Protein AF-A0A493U1H8-F1 (afdb_monomer)

Foldseek 3Di:
DVLVVLLVVLLQVVQVVCVQLHDDPLLSLVLSLLCVPVVDSVSSSVVSVVLCVLLSQCSHPPRVSVQVLLVVLLVVLCVVPVPLCVLCVVQVCSSVVLCSSCSNNVCCPVDDNVVSSVSCVPQSPDPPRPDCVSSVVVSVVCVVCSVVCVVVSDHNVVVSVVSD

Mean predicted aligned error: 3.74 Å

Nearest PDB structures (foldseek):
  5tuc-assembly2_B  TM=9.588E-01  e=2.862E-08  Sus scrofa
  5tub-assembly2_B  TM=9.595E-01  e=3.799E-08  Squalomorphii
  5tuc-assembly1_A  TM=9.609E-01  e=5.042E-08  Sus scrofa
  2qfz-assembly2_B  TM=8.890E-01  e=4.295E-05  Homo sapiens
  4hl4-assembly1_A  TM=8.732E-01  e=4.376E-03  Homo sapiens

InterPro domains:
  IPR000195 Rab-GAP-TBC domain [PF00566] (5-149)
  IPR000195 Rab-GAP-TBC domain [PS50086] (1-127)
  IPR000195 Rab-GAP-TBC domain [SM00164] (1-153)
  IPR035969 Rab-GAP-TBC domain superfamily [SSF47923] (2-85)
  IPR035969 Rab-GAP-TBC domain superfamily [SSF47923] (63-163)

Solvent-accessible surface area (backbone atoms only — not comparable to full-atom values): 9374 Å² total; per-residue (Å²): 109,73,71,59,52,52,53,51,50,45,49,50,51,47,19,70,76,36,70,92,67,41,74,51,95,64,51,64,72,64,43,49,60,39,46,74,72,60,78,35,72,69,60,25,41,54,51,44,58,57,49,40,73,72,51,41,52,52,68,37,88,87,37,59,44,43,53,51,51,43,56,50,42,44,50,48,43,46,70,77,36,53,66,61,37,49,57,28,47,80,38,70,44,54,75,46,68,75,49,48,64,40,70,73,51,64,38,48,86,79,40,59,72,71,59,19,50,55,52,39,52,59,50,71,69,35,81,68,88,79,39,67,61,61,51,51,52,54,47,50,58,50,62,71,45,41,64,63,51,62,72,68,64,59,52,44,65,54,57,39,57,74,77,107

Secondary structure (DSSP, 8-state):
-HHHHHHHHHHHHHHHH-TTT---TTHHHHHHHHHHHH--HHHHHHHHHHHHHHHHHHHSTT-HHHHHHHHHHHHHHHHH-HHHHHHHHHTTGGG-GGGHHHHHTTTTTTS-HHHHHHHHHHHHT-SSTT-HHHHHHHHHHHHHHHHHHHHH---HHHHHHHT-

Structure (mmCIF, N/CA/C/O backbone):
data_AF-A0A493U1H8-F1
#
_entry.id   AF-A0A493U1H8-F1
#
loop_
_atom_site.group_PDB
_atom_site.id
_atom_site.type_symbol
_atom_site.label_atom_id
_atom_site.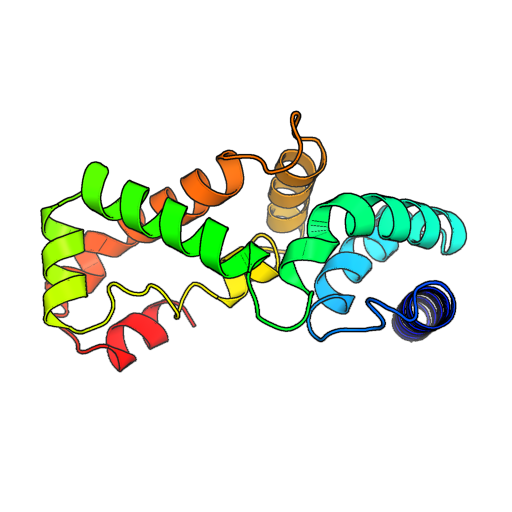label_alt_id
_atom_site.label_comp_id
_atom_site.label_asym_id
_atom_site.label_entity_id
_atom_site.label_seq_id
_atom_site.pdbx_PDB_ins_code
_atom_site.Cartn_x
_atom_site.Cartn_y
_atom_site.Cartn_z
_atom_site.occupancy
_atom_site.B_iso_or_equiv
_atom_site.auth_seq_id
_atom_site.auth_comp_id
_atom_site.auth_asym_id
_atom_site.auth_atom_id
_atom_site.pdbx_PDB_model_num
ATOM 1 N N . HIS A 1 1 ? 10.508 14.040 -21.456 1.00 59.59 1 HIS A N 1
ATOM 2 C CA . HIS A 1 1 ? 11.360 13.769 -20.278 1.00 59.59 1 HIS A CA 1
ATOM 3 C C . HIS A 1 1 ? 11.872 12.334 -20.354 1.00 59.59 1 HIS A C 1
ATOM 5 O O . HIS A 1 1 ? 11.032 11.445 -20.452 1.00 59.59 1 HIS A O 1
ATOM 11 N N . PRO A 1 2 ? 13.195 12.095 -20.326 1.00 74.25 2 PRO A N 1
ATOM 12 C CA . PRO A 1 2 ? 13.790 10.761 -20.494 1.00 74.25 2 PRO A CA 1
ATOM 13 C C . PRO A 1 2 ? 13.276 9.735 -19.469 1.00 74.25 2 PRO A C 1
ATOM 15 O O . PRO A 1 2 ? 12.905 8.630 -19.848 1.00 74.25 2 PRO A O 1
ATOM 18 N N . HIS A 1 3 ? 13.101 10.133 -18.205 1.00 81.69 3 HIS A N 1
ATOM 19 C CA . HIS A 1 3 ? 12.556 9.251 -17.163 1.00 81.69 3 HIS A CA 1
ATOM 20 C C . HIS A 1 3 ? 11.114 8.782 -17.427 1.00 81.69 3 HIS A C 1
ATOM 22 O O . HIS A 1 3 ? 10.751 7.666 -17.065 1.00 81.69 3 HIS A O 1
ATOM 28 N N . LEU A 1 4 ? 10.286 9.606 -18.080 1.00 88.06 4 LEU A N 1
ATOM 29 C CA . LEU A 1 4 ? 8.913 9.221 -18.423 1.00 88.06 4 LEU A CA 1
ATOM 30 C C . LEU A 1 4 ? 8.893 8.183 -19.554 1.00 88.06 4 LEU A C 1
ATOM 32 O O . LEU A 1 4 ? 8.090 7.255 -19.515 1.00 88.06 4 LEU A O 1
ATOM 36 N N . ALA A 1 5 ? 9.800 8.322 -20.526 1.00 92.19 5 ALA A N 1
ATOM 37 C CA . ALA A 1 5 ? 9.957 7.354 -21.606 1.00 92.19 5 ALA A CA 1
ATOM 38 C C . ALA A 1 5 ? 10.448 5.999 -21.073 1.00 92.19 5 ALA A C 1
ATOM 40 O O . ALA A 1 5 ? 9.862 4.976 -21.415 1.00 92.19 5 ALA A O 1
ATOM 41 N N . ALA A 1 6 ? 11.436 6.001 -20.169 1.00 92.88 6 ALA A N 1
ATOM 42 C CA . ALA A 1 6 ? 11.934 4.786 -19.519 1.00 92.88 6 ALA A CA 1
ATOM 43 C C . ALA A 1 6 ? 10.840 4.079 -18.697 1.00 92.88 6 ALA A C 1
ATOM 45 O O . ALA A 1 6 ? 10.649 2.869 -18.805 1.00 92.88 6 ALA A O 1
ATOM 46 N N . LEU A 1 7 ? 10.047 4.834 -17.925 1.00 95.12 7 LEU A N 1
ATOM 47 C CA . LEU A 1 7 ? 8.921 4.272 -17.172 1.00 95.12 7 LEU A CA 1
ATOM 48 C C . LEU A 1 7 ? 7.876 3.634 -18.097 1.00 95.12 7 LEU A C 1
ATOM 50 O O . LEU A 1 7 ? 7.392 2.534 -17.822 1.00 95.12 7 LEU A O 1
ATOM 54 N N . GLN A 1 8 ? 7.537 4.304 -19.199 1.00 95.56 8 GLN A N 1
ATOM 55 C CA . GLN A 1 8 ? 6.601 3.776 -20.186 1.00 95.56 8 GLN A CA 1
ATOM 56 C C . GLN A 1 8 ? 7.144 2.509 -20.862 1.00 95.56 8 GLN A C 1
ATOM 58 O O . GLN A 1 8 ? 6.399 1.537 -21.001 1.00 95.56 8 GLN A O 1
ATOM 63 N N . ALA A 1 9 ? 8.419 2.494 -21.254 1.00 95.94 9 ALA A N 1
ATOM 64 C CA . ALA A 1 9 ? 9.068 1.342 -21.875 1.00 95.94 9 ALA A CA 1
ATOM 65 C C . ALA A 1 9 ? 9.096 0.130 -20.931 1.00 95.94 9 ALA A C 1
ATOM 67 O O . ALA A 1 9 ? 8.646 -0.957 -21.311 1.00 95.94 9 ALA A O 1
ATOM 68 N N . LEU A 1 10 ? 9.497 0.331 -19.672 1.00 97.00 10 LEU A N 1
ATOM 69 C CA . LEU A 1 10 ? 9.516 -0.701 -18.632 1.00 97.00 10 LEU A CA 1
ATOM 70 C C . LEU A 1 10 ? 8.130 -1.326 -18.427 1.00 97.00 10 LEU A C 1
ATOM 72 O O . LEU A 1 10 ? 7.983 -2.551 -18.476 1.00 97.00 10 LEU A O 1
ATOM 76 N N . LEU A 1 11 ? 7.097 -0.501 -18.224 1.00 97.62 11 LEU A N 1
ATOM 77 C CA . LEU A 1 11 ? 5.732 -0.980 -17.975 1.00 97.62 11 LEU A CA 1
ATOM 78 C C . LEU A 1 11 ? 5.129 -1.674 -19.202 1.00 97.62 11 LEU A C 1
ATOM 80 O O . LEU A 1 11 ? 4.448 -2.690 -19.056 1.00 97.62 11 LEU A O 1
ATOM 84 N N . THR A 1 12 ? 5.406 -1.163 -20.405 1.00 97.38 12 THR A N 1
ATOM 85 C CA . THR A 1 12 ? 4.954 -1.773 -21.666 1.00 97.38 12 THR A CA 1
ATOM 86 C C . THR A 1 12 ? 5.592 -3.147 -21.852 1.00 97.38 12 THR A C 1
ATOM 88 O O . THR A 1 12 ? 4.893 -4.131 -22.098 1.00 97.38 12 THR A O 1
ATOM 91 N N . THR A 1 13 ? 6.907 -3.241 -21.651 1.00 97.50 13 THR A N 1
ATOM 92 C CA . THR A 1 13 ? 7.661 -4.497 -21.749 1.00 97.50 13 THR A CA 1
ATOM 93 C C . THR A 1 13 ? 7.158 -5.516 -20.729 1.00 97.50 13 THR A C 1
ATOM 95 O O . THR A 1 13 ? 6.938 -6.681 -21.064 1.00 97.50 13 THR A O 1
ATOM 98 N N . PHE A 1 14 ? 6.888 -5.078 -19.495 1.00 97.88 14 PHE A N 1
ATOM 99 C CA . PHE A 1 14 ? 6.317 -5.945 -18.468 1.00 97.88 14 PHE A CA 1
ATOM 100 C C . PHE A 1 14 ? 4.940 -6.482 -18.868 1.00 97.88 14 PHE A C 1
ATOM 102 O O . PHE A 1 14 ? 4.705 -7.687 -18.748 1.00 97.88 14 PHE A O 1
ATOM 109 N N . ALA A 1 15 ? 4.047 -5.613 -19.350 1.00 97.31 15 ALA A N 1
ATOM 110 C CA . ALA A 1 15 ? 2.690 -5.988 -19.733 1.00 97.31 15 ALA A CA 1
ATOM 111 C C . ALA A 1 15 ? 2.676 -7.007 -20.883 1.0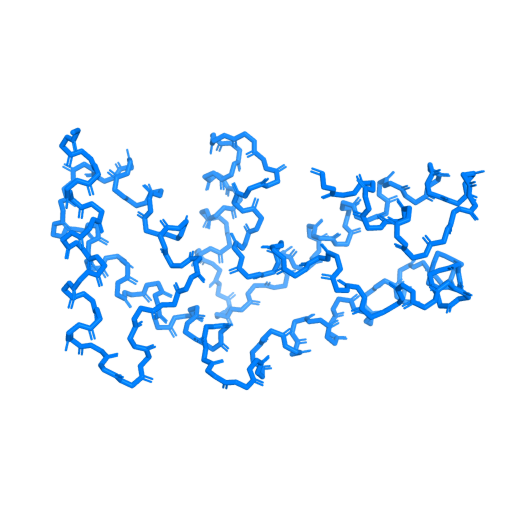0 97.31 15 ALA A C 1
ATOM 113 O O . ALA A 1 15 ? 1.938 -7.992 -20.810 1.00 97.31 15 ALA A O 1
ATOM 114 N N . LEU A 1 16 ? 3.534 -6.817 -21.893 1.00 97.19 16 LEU A N 1
ATOM 115 C CA . LEU A 1 16 ? 3.697 -7.753 -23.009 1.00 97.19 16 LEU A CA 1
ATOM 116 C C . LEU A 1 16 ? 4.279 -9.101 -22.553 1.00 97.19 16 LEU A C 1
ATOM 118 O O . LEU A 1 16 ? 3.817 -10.150 -22.996 1.00 97.19 16 LEU A O 1
ATOM 122 N N . GLY A 1 17 ? 5.254 -9.086 -21.637 1.00 96.44 17 GLY A N 1
ATOM 123 C CA . GLY A 1 17 ? 5.872 -10.301 -21.093 1.00 96.44 17 GLY A CA 1
ATOM 124 C C . GLY A 1 17 ? 4.999 -11.075 -20.095 1.00 96.44 17 GLY A C 1
ATOM 125 O O . GLY A 1 17 ? 5.202 -12.272 -19.899 1.00 96.44 17 GLY A O 1
ATOM 126 N N . HIS A 1 18 ? 4.012 -10.426 -19.466 1.00 95.75 18 HIS A N 1
ATOM 127 C CA . HIS A 1 18 ? 3.178 -11.011 -18.408 1.00 95.75 18 HIS A CA 1
ATOM 128 C C . HIS A 1 18 ? 1.671 -10.821 -18.669 1.00 95.75 18 HIS A C 1
ATOM 130 O O . HIS A 1 18 ? 0.968 -10.279 -17.810 1.00 95.75 18 HIS A O 1
ATOM 136 N N . PRO A 1 19 ? 1.111 -11.329 -19.783 1.00 93.31 19 PRO A N 1
ATOM 137 C CA . PRO A 1 19 ? -0.243 -10.987 -20.243 1.00 93.31 19 PRO A CA 1
ATOM 138 C C . PRO A 1 19 ? -1.366 -11.356 -19.260 1.00 93.31 19 PRO A C 1
ATOM 140 O O . PRO A 1 19 ? -2.430 -10.747 -19.276 1.00 93.31 19 PRO A O 1
ATOM 143 N N . ARG A 1 20 ? -1.146 -12.334 -18.368 1.00 91.69 20 ARG A N 1
ATOM 144 C CA . ARG A 1 20 ? -2.133 -12.723 -17.341 1.00 91.69 20 ARG A CA 1
ATOM 145 C C . ARG A 1 20 ? -2.329 -11.670 -16.252 1.00 91.69 20 ARG A C 1
ATOM 147 O O . ARG A 1 20 ? -3.396 -11.629 -15.648 1.00 91.69 20 ARG A O 1
ATOM 154 N N . LEU A 1 21 ? -1.286 -10.903 -15.940 1.00 93.06 21 LEU A N 1
ATOM 155 C CA . LEU A 1 21 ? -1.371 -9.794 -14.992 1.00 93.06 21 LEU A CA 1
ATOM 156 C C . LEU A 1 21 ? -1.519 -8.465 -15.736 1.00 93.06 21 LEU A C 1
ATOM 158 O O . LEU A 1 21 ? -2.332 -7.642 -15.331 1.00 93.06 21 LEU A O 1
ATOM 162 N N . SER A 1 22 ? -0.780 -8.308 -16.839 1.00 94.94 22 SER A N 1
ATOM 163 C CA . SER A 1 22 ? -0.693 -7.092 -17.644 1.00 94.94 22 SER A CA 1
ATOM 164 C C . SER A 1 22 ? -0.306 -5.866 -16.802 1.00 94.94 22 SER A C 1
ATOM 166 O O . SER A 1 22 ? 0.191 -5.992 -15.679 1.00 94.94 22 SER A O 1
ATOM 168 N N . TYR A 1 23 ? -0.497 -4.672 -17.357 1.00 95.31 23 TYR A N 1
ATOM 169 C CA . TYR A 1 23 ? -0.431 -3.424 -16.611 1.00 95.31 23 TYR A CA 1
ATOM 170 C C . TYR A 1 23 ? -1.713 -3.213 -15.800 1.00 95.31 23 TYR A C 1
ATOM 172 O O . TYR A 1 23 ? -2.824 -3.411 -16.291 1.00 95.31 23 TYR A O 1
ATOM 180 N N . CYS A 1 24 ? -1.559 -2.754 -14.560 1.00 94.06 24 CYS A N 1
ATOM 181 C CA . CYS A 1 24 ? -2.650 -2.257 -13.730 1.00 94.06 24 CYS A CA 1
ATOM 182 C C . CYS A 1 24 ? -2.278 -0.889 -13.157 1.00 94.06 24 CYS A C 1
ATOM 184 O O . CYS A 1 24 ? -1.112 -0.628 -12.845 1.00 94.06 24 CYS A O 1
ATOM 186 N N . GLN A 1 25 ? -3.281 -0.031 -12.963 1.00 92.00 25 GLN A N 1
ATOM 187 C CA . GLN A 1 25 ? -3.078 1.266 -12.325 1.00 92.00 25 GLN A CA 1
ATOM 188 C C . GLN A 1 25 ? -2.413 1.092 -10.947 1.00 92.00 25 GLN A C 1
ATOM 190 O O . GLN A 1 25 ? -2.793 0.225 -10.160 1.00 92.00 25 GLN A O 1
ATOM 195 N N . GLY A 1 26 ? -1.392 1.909 -10.681 1.00 94.12 26 GLY A N 1
ATOM 196 C CA . GLY A 1 26 ? -0.551 1.827 -9.484 1.00 94.12 26 GLY A CA 1
ATOM 197 C C . GLY A 1 26 ? 0.773 1.086 -9.692 1.00 94.12 26 GLY A C 1
ATOM 198 O O . GLY A 1 26 ? 1.712 1.309 -8.935 1.00 94.12 26 GLY A O 1
ATOM 199 N N . MET A 1 27 ? 0.922 0.277 -10.750 1.00 96.38 27 MET A N 1
ATOM 200 C CA . MET A 1 27 ? 2.218 -0.349 -11.065 1.00 96.38 27 MET A CA 1
ATOM 201 C C . MET A 1 27 ? 3.303 0.676 -11.418 1.00 96.38 27 MET A C 1
ATOM 203 O O . MET A 1 27 ? 4.476 0.456 -11.134 1.00 96.38 27 MET A O 1
ATOM 207 N N . SER A 1 28 ? 2.918 1.820 -11.987 1.00 96.38 28 SER A N 1
ATOM 208 C CA . SER A 1 28 ? 3.829 2.940 -12.240 1.00 96.38 28 SER A CA 1
ATOM 209 C C . SER A 1 28 ? 4.433 3.506 -10.955 1.00 96.38 28 SER A C 1
ATOM 211 O O . SER A 1 28 ? 5.618 3.817 -10.934 1.00 96.38 28 SER A O 1
ATOM 213 N N . ASP A 1 29 ? 3.652 3.588 -9.874 1.00 95.56 29 ASP A N 1
ATOM 214 C CA . ASP A 1 29 ? 4.129 4.049 -8.564 1.00 95.56 29 ASP A CA 1
ATOM 215 C C . ASP A 1 29 ? 5.099 3.052 -7.913 1.00 95.56 29 ASP A C 1
ATOM 217 O O . ASP A 1 29 ? 5.944 3.451 -7.116 1.00 95.56 29 ASP A O 1
ATOM 221 N N . VAL A 1 30 ? 5.002 1.768 -8.273 1.00 95.50 30 VAL A N 1
ATOM 222 C CA . VAL A 1 30 ? 5.941 0.719 -7.848 1.00 95.50 30 VAL A CA 1
ATOM 223 C C . VAL A 1 30 ? 7.231 0.757 -8.677 1.00 95.50 30 VAL A C 1
ATOM 225 O O . VAL A 1 30 ? 8.313 0.558 -8.133 1.00 95.50 30 VAL A O 1
ATOM 228 N N . ALA A 1 31 ? 7.136 1.022 -9.984 1.00 96.12 31 ALA A N 1
ATOM 229 C CA . ALA A 1 31 ? 8.287 1.050 -10.888 1.00 96.12 31 ALA A CA 1
ATOM 230 C C . ALA A 1 31 ? 9.126 2.334 -10.771 1.00 96.12 31 ALA A C 1
ATOM 232 O O . ALA A 1 31 ? 10.350 2.277 -10.874 1.00 96.12 31 ALA A O 1
ATOM 233 N N . ALA A 1 32 ? 8.494 3.489 -10.538 1.00 94.81 32 ALA A N 1
ATOM 234 C CA . ALA A 1 32 ? 9.184 4.779 -10.507 1.00 94.81 32 ALA A CA 1
ATOM 235 C C . ALA A 1 32 ? 10.340 4.857 -9.481 1.00 94.81 32 ALA A C 1
ATOM 237 O O . ALA A 1 32 ? 11.407 5.338 -9.859 1.00 94.81 32 ALA A O 1
ATOM 238 N N . PRO A 1 33 ? 10.209 4.350 -8.236 1.00 94.75 33 PRO A N 1
ATOM 239 C CA . PRO A 1 33 ? 11.321 4.287 -7.285 1.00 94.75 33 PRO A CA 1
ATOM 240 C C . PRO A 1 33 ? 12.523 3.485 -7.790 1.00 94.75 33 PRO A C 1
ATOM 242 O O . PRO A 1 33 ? 13.657 3.890 -7.571 1.00 94.75 33 PRO A O 1
ATOM 245 N N . LEU A 1 34 ? 12.286 2.369 -8.487 1.00 95.50 34 LEU A N 1
ATOM 246 C CA . LEU A 1 34 ? 13.363 1.524 -9.008 1.00 95.50 34 LEU A CA 1
ATOM 247 C C . LEU A 1 34 ? 14.167 2.261 -10.078 1.00 95.50 34 LEU A C 1
ATOM 249 O O . LEU A 1 34 ? 15.390 2.246 -10.031 1.00 95.50 34 LEU A O 1
ATOM 253 N N . LEU A 1 35 ? 13.485 2.946 -11.000 1.00 94.50 35 LEU A N 1
ATOM 254 C CA . LEU A 1 35 ? 14.142 3.759 -12.026 1.00 94.50 35 LEU A CA 1
ATOM 255 C C . LEU A 1 35 ? 14.893 4.951 -11.430 1.00 94.50 35 LEU A C 1
ATOM 257 O O . LEU A 1 35 ? 15.963 5.291 -11.916 1.00 94.50 35 LEU A O 1
ATOM 261 N N . ALA A 1 36 ? 14.345 5.573 -10.385 1.00 92.75 36 ALA A N 1
ATOM 262 C CA . ALA A 1 36 ? 14.983 6.707 -9.727 1.00 92.75 36 ALA A CA 1
ATOM 263 C C . ALA A 1 36 ? 16.259 6.322 -8.958 1.00 92.75 36 ALA A C 1
ATOM 265 O O . ALA A 1 36 ? 17.154 7.149 -8.835 1.00 92.75 36 ALA A O 1
ATOM 266 N N . VAL A 1 37 ? 16.333 5.094 -8.430 1.00 94.00 37 VAL A N 1
ATOM 267 C CA . VAL A 1 37 ? 17.465 4.626 -7.611 1.00 94.00 37 VAL A CA 1
ATOM 268 C C . VAL A 1 37 ? 18.524 3.893 -8.436 1.00 94.00 37 VAL A C 1
ATOM 270 O O . VAL A 1 37 ? 19.710 4.051 -8.169 1.00 94.00 37 VAL A O 1
ATOM 273 N N . LEU A 1 38 ? 18.119 3.066 -9.406 1.00 91.88 38 LEU A N 1
ATOM 274 C CA . LEU A 1 38 ? 19.048 2.193 -10.135 1.00 91.88 38 LEU A CA 1
ATOM 275 C C . LEU A 1 38 ? 19.726 2.878 -11.326 1.00 91.88 38 LEU A C 1
ATOM 277 O O . LEU A 1 38 ? 20.779 2.410 -11.740 1.00 91.88 38 LEU A O 1
ATOM 281 N N . ASP A 1 39 ? 19.122 3.934 -11.885 1.00 83.38 39 ASP A N 1
ATOM 282 C CA . ASP A 1 39 ? 19.603 4.683 -13.066 1.00 83.38 39 ASP A CA 1
ATOM 283 C C . ASP A 1 39 ? 20.018 3.806 -14.278 1.00 83.38 39 ASP A C 1
ATOM 285 O O . ASP A 1 39 ? 20.744 4.232 -15.170 1.00 83.38 39 ASP A O 1
ATOM 289 N N . ASP A 1 40 ? 19.519 2.565 -14.333 1.00 92.12 40 ASP A N 1
ATOM 290 C CA . ASP A 1 40 ? 19.699 1.595 -15.414 1.00 92.12 40 ASP A CA 1
ATOM 291 C C . ASP A 1 40 ? 18.354 0.906 -15.694 1.00 92.12 40 ASP A C 1
ATOM 293 O O . ASP A 1 40 ? 17.747 0.279 -14.818 1.00 92.12 40 ASP A O 1
ATOM 297 N N . GLU A 1 41 ? 17.857 1.044 -16.925 1.00 92.12 41 GLU A N 1
ATOM 298 C CA . GLU A 1 41 ? 16.523 0.567 -17.305 1.00 92.12 41 GLU A CA 1
ATOM 299 C C . GLU A 1 41 ? 16.408 -0.963 -17.240 1.00 92.12 41 GLU A C 1
ATOM 301 O O . GLU A 1 41 ? 15.380 -1.492 -16.806 1.00 92.12 41 GLU A O 1
ATOM 306 N N . ALA A 1 42 ? 17.463 -1.689 -17.622 1.00 93.94 42 ALA A N 1
ATOM 307 C CA . ALA A 1 42 ? 17.459 -3.146 -17.627 1.00 93.94 42 ALA A CA 1
ATOM 308 C C . ALA A 1 42 ? 17.460 -3.704 -16.196 1.00 93.94 42 ALA A C 1
ATOM 310 O O . ALA A 1 42 ? 16.677 -4.606 -15.880 1.00 93.94 42 ALA A O 1
ATOM 311 N N . GLN A 1 43 ? 18.277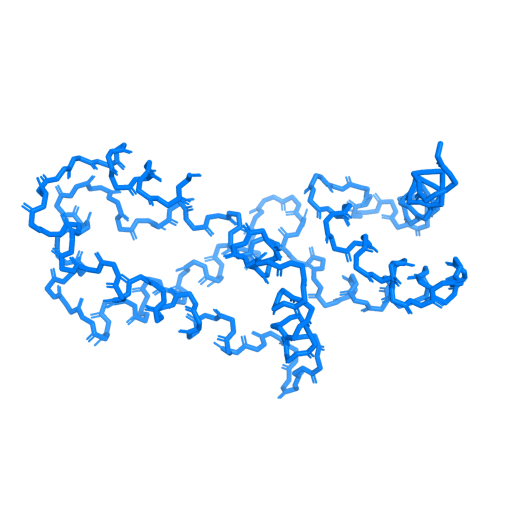 -3.140 -15.303 1.00 96.00 43 GLN A N 1
ATOM 312 C CA . GLN A 1 43 ? 18.282 -3.483 -13.883 1.00 96.00 43 GLN A CA 1
ATOM 313 C C . GLN A 1 43 ? 16.942 -3.142 -13.234 1.00 96.00 43 GLN A C 1
ATOM 315 O O . GLN A 1 43 ? 16.359 -3.995 -12.558 1.00 96.00 43 GLN A O 1
ATOM 320 N N . ALA A 1 44 ? 16.400 -1.949 -13.496 1.00 96.50 44 ALA A N 1
ATOM 321 C CA . ALA A 1 44 ? 15.090 -1.551 -12.993 1.00 96.50 44 ALA A CA 1
ATOM 322 C C . ALA A 1 44 ? 13.983 -2.503 -13.464 1.00 96.50 44 ALA A C 1
ATOM 324 O O . ALA A 1 44 ? 13.141 -2.906 -12.659 1.00 96.50 44 ALA A O 1
ATOM 325 N N . PHE A 1 45 ? 14.012 -2.937 -14.726 1.00 97.00 45 PHE A N 1
ATOM 326 C CA . PHE A 1 45 ? 13.069 -3.918 -15.259 1.00 97.00 45 PHE A CA 1
ATOM 327 C C . PHE A 1 45 ? 13.183 -5.285 -14.567 1.00 97.00 45 PHE A C 1
ATOM 329 O O . PHE A 1 45 ? 12.166 -5.869 -14.178 1.00 97.00 45 PHE A O 1
ATOM 336 N N . LEU A 1 46 ? 14.399 -5.801 -14.362 1.00 96.75 46 LEU A N 1
ATOM 337 C CA . LEU A 1 46 ? 14.624 -7.082 -13.682 1.00 96.75 46 LEU A CA 1
ATOM 338 C C . LEU A 1 46 ? 14.191 -7.036 -12.208 1.00 96.75 46 LEU A C 1
ATOM 340 O O . LEU A 1 46 ? 13.526 -7.962 -11.717 1.00 96.75 46 LEU A O 1
ATOM 344 N N . CYS A 1 47 ? 14.514 -5.944 -11.512 1.00 96.69 47 CYS A N 1
ATOM 345 C CA . CYS A 1 47 ? 14.053 -5.676 -10.153 1.00 96.69 47 CYS A CA 1
ATOM 346 C C . CYS A 1 47 ? 12.526 -5.587 -10.103 1.00 96.69 47 CYS A C 1
ATOM 348 O O . CYS A 1 47 ? 11.908 -6.237 -9.258 1.00 96.69 47 CYS A O 1
ATOM 350 N N . PHE A 1 48 ? 11.905 -4.876 -11.046 1.00 97.31 48 PHE A N 1
ATOM 351 C CA . PHE A 1 48 ? 10.455 -4.747 -11.132 1.00 97.31 48 PHE A CA 1
ATOM 352 C C . PHE A 1 48 ? 9.778 -6.101 -11.359 1.00 97.31 48 PHE A C 1
ATOM 354 O O . PHE A 1 48 ? 8.861 -6.455 -10.621 1.00 97.31 48 PHE A O 1
ATOM 361 N N . CYS A 1 49 ? 10.266 -6.921 -12.295 1.00 96.75 49 CYS A N 1
ATOM 362 C CA . CYS A 1 49 ? 9.747 -8.274 -12.515 1.00 96.75 49 CYS A CA 1
ATOM 363 C C . CYS A 1 49 ? 9.837 -9.132 -11.245 1.00 96.75 49 CYS A C 1
ATOM 365 O O . CYS A 1 49 ? 8.898 -9.849 -10.885 1.00 96.75 49 CYS A O 1
ATOM 367 N N . SER A 1 50 ? 10.958 -9.041 -10.528 1.00 93.94 50 SER A N 1
ATOM 368 C CA . SER A 1 50 ? 11.156 -9.763 -9.271 1.00 93.94 50 SER A CA 1
ATOM 369 C C . SER A 1 50 ? 10.221 -9.285 -8.165 1.00 93.94 50 SER A C 1
ATOM 371 O O . SER A 1 50 ? 9.610 -10.111 -7.484 1.00 93.94 50 SER A O 1
ATOM 373 N N . LEU A 1 5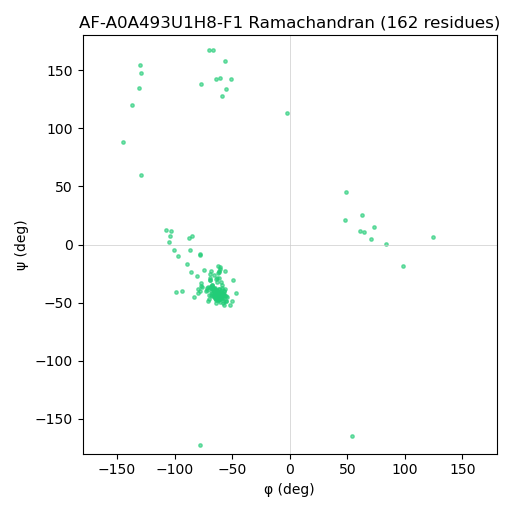1 ? 10.039 -7.976 -8.033 1.00 94.75 51 LEU A N 1
ATOM 374 C CA . LEU A 1 51 ? 9.118 -7.383 -7.075 1.00 94.75 51 LEU A CA 1
ATOM 375 C C . LEU A 1 51 ? 7.659 -7.724 -7.409 1.00 94.75 51 LEU A C 1
ATOM 377 O O . LEU A 1 51 ? 6.873 -8.062 -6.523 1.00 94.75 51 LEU A O 1
ATOM 381 N N . MET A 1 52 ? 7.297 -7.750 -8.690 1.00 94.81 52 MET A N 1
ATOM 382 C CA . MET A 1 52 ? 5.953 -8.111 -9.129 1.00 94.81 52 MET A CA 1
ATOM 383 C C . MET A 1 52 ? 5.606 -9.571 -8.844 1.00 94.81 52 MET A C 1
ATOM 385 O O . MET A 1 52 ? 4.441 -9.857 -8.584 1.00 94.81 52 MET A O 1
ATOM 389 N N . ARG A 1 53 ? 6.570 -10.497 -8.746 1.00 91.88 53 ARG A N 1
ATOM 390 C CA . ARG A 1 53 ? 6.282 -11.854 -8.231 1.00 91.88 53 ARG A CA 1
ATOM 391 C C . ARG A 1 53 ? 5.723 -11.828 -6.802 1.00 91.88 53 ARG A C 1
ATOM 393 O O . ARG A 1 53 ? 4.882 -12.660 -6.463 1.00 91.88 53 ARG A O 1
ATOM 400 N N . ARG A 1 54 ? 6.146 -10.856 -5.987 1.00 90.12 54 ARG A N 1
ATOM 401 C CA . ARG A 1 54 ? 5.663 -10.625 -4.616 1.00 90.12 54 ARG A CA 1
ATOM 402 C C . ARG A 1 54 ? 4.363 -9.817 -4.586 1.00 90.12 54 ARG A C 1
ATOM 404 O O . ARG A 1 54 ? 3.448 -10.178 -3.849 1.00 90.12 54 ARG A O 1
ATOM 411 N N . LEU A 1 55 ? 4.270 -8.743 -5.371 1.00 92.00 55 LEU A N 1
A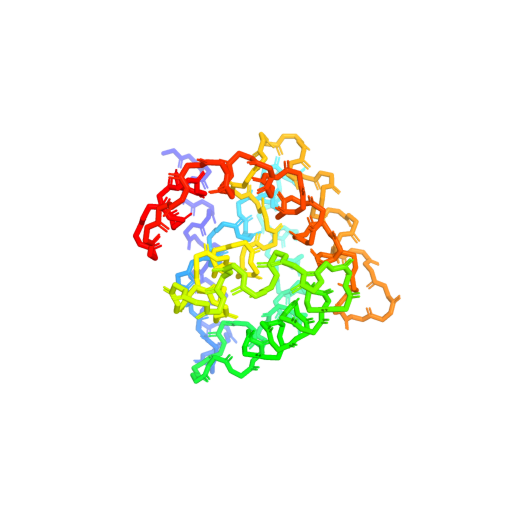TOM 412 C CA . LEU A 1 55 ? 3.151 -7.794 -5.308 1.00 92.00 55 LEU A CA 1
ATOM 413 C C . LEU A 1 55 ? 1.969 -8.146 -6.222 1.00 92.00 55 LEU A C 1
ATOM 415 O O . LEU A 1 55 ? 0.860 -7.667 -5.981 1.00 92.00 55 LEU A O 1
ATOM 419 N N . ALA A 1 56 ? 2.146 -9.031 -7.211 1.00 91.88 56 ALA A N 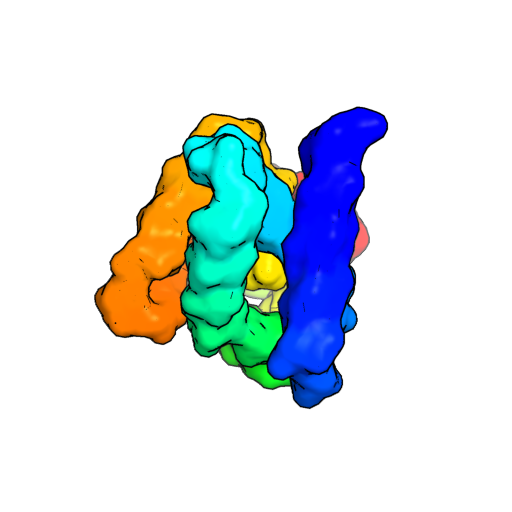1
ATOM 420 C CA . ALA A 1 56 ? 1.104 -9.422 -8.167 1.00 91.88 56 ALA A CA 1
ATOM 421 C C . ALA A 1 56 ? -0.255 -9.756 -7.531 1.00 91.88 56 ALA A C 1
ATOM 423 O O . ALA A 1 56 ? -1.266 -9.309 -8.073 1.00 91.88 56 ALA A O 1
ATOM 424 N N . PRO A 1 57 ? -0.354 -10.481 -6.393 1.00 90.75 57 PRO A N 1
ATOM 425 C CA . PRO A 1 57 ? -1.648 -10.763 -5.773 1.00 90.75 57 PRO A CA 1
ATOM 426 C C . PRO A 1 57 ? -2.492 -9.524 -5.435 1.00 90.75 57 PRO A C 1
ATOM 428 O O . PRO A 1 57 ? -3.710 -9.657 -5.328 1.00 90.75 57 PRO A O 1
ATOM 431 N N . ARG A 1 58 ? -1.879 -8.343 -5.268 1.00 90.06 58 ARG A N 1
ATOM 432 C CA . ARG A 1 58 ? -2.579 -7.077 -4.984 1.00 90.06 58 ARG A CA 1
ATOM 433 C C . ARG A 1 58 ? -3.170 -6.417 -6.225 1.00 90.06 58 ARG A C 1
ATOM 435 O O . ARG A 1 58 ? -4.170 -5.725 -6.104 1.00 90.06 58 ARG A O 1
ATOM 442 N N . PHE A 1 59 ? -2.586 -6.676 -7.392 1.00 92.38 59 PHE A N 1
ATOM 443 C CA . PHE A 1 59 ? -3.019 -6.125 -8.680 1.00 92.38 59 PHE A CA 1
ATOM 444 C C . PHE A 1 59 ? -3.918 -7.082 -9.471 1.00 92.38 59 PHE A C 1
ATOM 446 O O . PHE A 1 59 ? -4.497 -6.699 -10.480 1.00 92.38 59 PHE A O 1
ATOM 453 N N . ARG A 1 60 ? -4.049 -8.342 -9.035 1.00 89.12 60 ARG A N 1
ATOM 454 C CA . ARG A 1 60 ? -4.895 -9.322 -9.725 1.00 89.12 60 ARG A CA 1
ATOM 455 C C . ARG A 1 60 ? -6.377 -8.919 -9.697 1.00 89.12 60 ARG A C 1
ATOM 457 O O . ARG A 1 60 ? -6.870 -8.496 -8.645 1.00 89.12 60 ARG A O 1
ATOM 464 N N . PRO A 1 61 ? -7.116 -9.174 -10.794 1.00 81.38 61 PRO A N 1
ATOM 465 C CA . PRO A 1 61 ? -8.566 -9.027 -10.822 1.00 81.38 61 PRO A CA 1
ATOM 466 C C . PRO A 1 61 ? -9.246 -9.760 -9.658 1.00 81.38 61 PRO A C 1
ATOM 468 O O . PRO A 1 61 ? -8.825 -10.844 -9.243 1.00 81.38 61 PRO A O 1
ATOM 471 N N . GLY A 1 62 ? -10.297 -9.152 -9.109 1.00 82.44 62 GLY A N 1
ATOM 472 C CA . GLY A 1 62 ? -11.049 -9.690 -7.971 1.00 82.44 62 GLY A CA 1
ATOM 473 C C . GLY A 1 62 ? -10.450 -9.391 -6.590 1.00 82.44 62 GLY A C 1
ATOM 474 O O . GLY A 1 62 ? -11.010 -9.832 -5.590 1.00 82.44 62 GLY A O 1
ATOM 475 N N . GLY A 1 63 ? -9.323 -8.671 -6.503 1.00 84.50 63 GLY A N 1
ATOM 476 C CA . GLY A 1 63 ? -8.876 -8.000 -5.273 1.00 84.50 63 GLY A CA 1
ATOM 477 C C . GLY A 1 63 ? -8.530 -8.908 -4.087 1.00 84.50 63 GLY A C 1
ATOM 478 O O . GLY A 1 63 ? -8.334 -8.413 -2.980 1.00 84.50 63 GLY A O 1
ATOM 479 N N . ARG A 1 64 ? -8.429 -10.232 -4.276 1.00 86.25 64 ARG A N 1
ATOM 480 C CA . ARG A 1 64 ? -8.255 -11.207 -3.180 1.00 86.25 64 ARG A CA 1
ATOM 481 C C . ARG A 1 64 ? -7.022 -10.936 -2.315 1.00 86.25 64 ARG A C 1
ATOM 483 O O . ARG A 1 64 ? -7.090 -11.085 -1.095 1.00 86.25 64 ARG A O 1
ATOM 490 N N . GLY A 1 65 ? -5.901 -10.542 -2.926 1.00 86.25 65 GLY A N 1
ATOM 491 C CA . GLY A 1 65 ? -4.677 -10.227 -2.185 1.00 86.25 65 GLY A CA 1
ATOM 492 C C . GLY A 1 65 ? -4.859 -9.022 -1.265 1.00 86.25 65 GLY A C 1
ATOM 493 O O . GLY A 1 65 ? -4.476 -9.074 -0.096 1.00 86.25 65 GLY A O 1
ATOM 494 N N . LEU A 1 66 ? -5.520 -7.976 -1.762 1.00 91.56 66 LEU A N 1
ATOM 495 C CA . LEU A 1 66 ? -5.804 -6.774 -0.985 1.00 91.56 66 LEU A CA 1
ATOM 496 C C . LEU A 1 66 ? -6.885 -7.021 0.075 1.00 91.56 66 LEU A C 1
ATOM 498 O O . LEU A 1 66 ? -6.735 -6.597 1.217 1.00 91.56 66 LEU A O 1
ATOM 502 N N . ALA A 1 67 ? -7.922 -7.795 -0.253 1.00 93.38 67 ALA A N 1
ATOM 503 C CA . ALA A 1 67 ? -8.967 -8.196 0.686 1.00 93.38 67 ALA A CA 1
ATOM 504 C C . ALA A 1 67 ? -8.390 -8.915 1.918 1.00 93.38 67 ALA A C 1
ATOM 506 O O . ALA A 1 67 ? -8.834 -8.675 3.043 1.00 93.38 67 ALA A O 1
ATOM 507 N N . ARG A 1 68 ? -7.355 -9.749 1.733 1.00 92.00 68 ARG A N 1
ATOM 508 C CA . ARG A 1 68 ? -6.631 -10.380 2.846 1.00 92.00 68 ARG A CA 1
ATOM 509 C C . ARG A 1 68 ? -5.894 -9.352 3.708 1.00 92.00 68 ARG A C 1
ATOM 511 O O . ARG A 1 68 ? -5.984 -9.433 4.932 1.00 92.00 68 ARG A O 1
ATOM 518 N N . ALA A 1 69 ? -5.203 -8.390 3.096 1.00 92.88 69 ALA A N 1
ATOM 519 C CA . ALA A 1 69 ? -4.517 -7.318 3.821 1.00 92.88 69 ALA A CA 1
ATOM 520 C C . ALA A 1 69 ? -5.505 -6.476 4.646 1.00 92.88 69 ALA A C 1
ATOM 522 O O . ALA A 1 69 ? -5.290 -6.280 5.840 1.00 92.88 69 ALA A O 1
ATOM 523 N N . PHE A 1 70 ? -6.645 -6.097 4.063 1.00 96.12 70 PHE A N 1
ATOM 524 C CA . PHE A 1 70 ? -7.724 -5.416 4.780 1.00 96.12 70 PHE A CA 1
ATOM 525 C C . PHE A 1 70 ? -8.278 -6.240 5.941 1.00 96.12 70 PHE A C 1
ATOM 527 O O . PHE A 1 70 ? -8.440 -5.726 7.044 1.00 96.12 70 PHE A O 1
ATOM 534 N N . ALA A 1 71 ? -8.535 -7.534 5.733 1.00 95.88 71 ALA A N 1
ATOM 535 C CA . ALA A 1 71 ? -8.996 -8.410 6.806 1.00 95.88 71 ALA A CA 1
ATOM 536 C C . ALA A 1 71 ? -7.994 -8.464 7.971 1.00 95.88 71 ALA A C 1
ATOM 538 O O . ALA A 1 71 ? -8.394 -8.511 9.134 1.00 95.88 71 ALA A O 1
ATOM 539 N N . HIS A 1 72 ? -6.692 -8.440 7.677 1.00 95.19 72 HIS A N 1
ATOM 540 C CA . HIS A 1 72 ? -5.654 -8.393 8.700 1.00 95.19 72 HIS A CA 1
ATOM 541 C C . HIS A 1 72 ? -5.619 -7.035 9.411 1.00 95.19 72 HIS A C 1
ATOM 543 O O . HIS A 1 72 ? -5.640 -7.015 10.640 1.00 95.19 72 HIS A O 1
ATOM 549 N N . LEU A 1 73 ? -5.645 -5.923 8.671 1.00 97.12 73 LEU A N 1
ATOM 550 C CA . LEU A 1 73 ? -5.639 -4.574 9.238 1.00 97.12 73 LEU A CA 1
ATOM 551 C C . LEU A 1 73 ? -6.853 -4.327 10.142 1.00 97.12 73 LEU A C 1
ATOM 553 O O . LEU A 1 73 ? -6.692 -3.879 11.271 1.00 97.12 73 LEU A O 1
ATOM 557 N N . ARG A 1 74 ? -8.056 -4.726 9.714 1.00 97.94 74 ARG A N 1
ATOM 558 C CA . ARG A 1 74 ? -9.271 -4.645 10.543 1.00 97.94 74 ARG A CA 1
ATOM 559 C C . ARG A 1 74 ? -9.132 -5.417 11.852 1.00 97.94 74 ARG A C 1
ATOM 561 O O . ARG A 1 74 ? -9.512 -4.922 12.90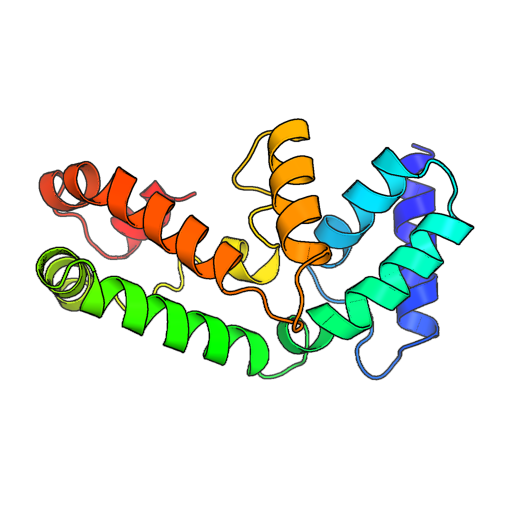9 1.00 97.94 74 ARG A O 1
ATOM 568 N N . ARG A 1 75 ? -8.555 -6.625 11.803 1.00 97.62 75 ARG A N 1
ATOM 569 C CA . ARG A 1 75 ? -8.278 -7.411 13.017 1.00 97.62 75 ARG A CA 1
ATOM 570 C C . ARG A 1 75 ? -7.276 -6.713 13.931 1.00 97.62 75 ARG A C 1
ATOM 572 O O . ARG A 1 75 ? -7.475 -6.754 15.141 1.00 97.62 75 ARG A O 1
ATOM 579 N N . LEU A 1 76 ? -6.243 -6.087 13.370 1.00 97.88 76 LEU A N 1
ATOM 580 C CA . LEU A 1 76 ? -5.254 -5.328 14.131 1.00 97.88 76 LEU A CA 1
ATOM 581 C C . LEU A 1 76 ? -5.885 -4.115 14.818 1.00 97.88 76 LEU A C 1
ATOM 583 O O . LEU A 1 76 ? -5.750 -4.003 16.029 1.00 97.88 76 LEU A O 1
ATOM 587 N N . VAL A 1 77 ? -6.641 -3.283 14.094 1.00 98.25 77 VAL A N 1
ATOM 588 C CA . VAL A 1 77 ? -7.333 -2.113 14.669 1.00 98.25 77 VAL A CA 1
ATOM 589 C C . VAL A 1 77 ? -8.279 -2.551 15.786 1.00 98.25 77 VAL A C 1
ATOM 591 O O . VAL A 1 77 ? -8.169 -2.065 16.906 1.00 98.25 77 VAL A O 1
ATOM 594 N N . ARG A 1 78 ? -9.132 -3.553 15.529 1.00 98.38 78 ARG A N 1
ATOM 595 C CA . ARG A 1 78 ? -10.072 -4.085 16.530 1.00 98.38 78 ARG A CA 1
ATOM 596 C C . ARG A 1 78 ? -9.383 -4.628 17.784 1.00 98.38 78 ARG A C 1
ATOM 598 O O . ARG A 1 78 ? -9.955 -4.566 18.865 1.00 98.38 78 ARG A O 1
ATOM 605 N N . ARG A 1 79 ? -8.195 -5.223 17.638 1.00 98.19 79 ARG A N 1
ATOM 606 C CA . ARG A 1 79 ? -7.417 -5.799 18.747 1.00 98.19 79 ARG A CA 1
ATOM 607 C C . ARG A 1 79 ? -6.663 -4.725 19.530 1.00 98.19 79 ARG A C 1
ATOM 609 O O . ARG A 1 79 ? -6.579 -4.850 20.747 1.00 98.19 79 ARG A O 1
ATOM 616 N N . ALA A 1 80 ? -6.076 -3.760 18.828 1.00 98.19 80 ALA A N 1
ATOM 617 C CA . ALA A 1 80 ? -5.211 -2.734 19.395 1.00 98.19 80 ALA A CA 1
ATOM 618 C C . ALA A 1 80 ? -6.011 -1.626 20.084 1.00 98.19 80 ALA A C 1
ATOM 620 O O . ALA A 1 80 ? -5.620 -1.184 21.158 1.00 98.19 80 ALA A O 1
ATOM 621 N N . ASP A 1 81 ? -7.136 -1.217 19.493 1.00 98.31 81 ASP A N 1
ATOM 622 C CA . ASP A 1 81 ? -7.998 -0.169 20.031 1.00 98.31 81 ASP A CA 1
ATOM 623 C C . ASP A 1 81 ? -9.485 -0.473 19.738 1.00 98.31 81 ASP A C 1
ATOM 625 O O . ASP A 1 81 ? -10.040 -0.061 18.711 1.00 98.31 81 ASP A O 1
ATOM 629 N N . PRO A 1 82 ? -10.160 -1.227 20.630 1.00 98.19 82 PRO A N 1
ATOM 630 C CA . PRO A 1 82 ? -11.579 -1.543 20.488 1.00 98.19 82 PRO A CA 1
ATOM 631 C C . PRO A 1 82 ? -12.490 -0.308 20.490 1.00 98.19 82 PRO A C 1
ATOM 633 O O . PRO A 1 82 ? -13.558 -0.343 19.875 1.00 98.19 82 PRO A O 1
ATOM 636 N N . GLN A 1 83 ? -12.085 0.776 21.162 1.00 98.12 83 GLN A N 1
ATOM 637 C CA . GLN A 1 83 ? -12.865 2.010 21.235 1.00 98.12 83 GLN A CA 1
ATOM 638 C C . GLN A 1 83 ? -12.856 2.720 19.880 1.00 98.12 83 GLN A C 1
ATOM 640 O O . GLN A 1 83 ? -13.918 3.053 19.348 1.00 98.12 83 GLN A O 1
ATOM 645 N N . PHE A 1 84 ? -11.674 2.882 19.283 1.00 97.94 84 PHE A N 1
ATOM 646 C CA . PHE A 1 84 ? -11.531 3.448 17.947 1.00 97.94 84 PHE A CA 1
ATOM 647 C C . PHE A 1 84 ? -12.206 2.572 16.882 1.00 97.94 84 PHE A C 1
ATOM 649 O O . PHE A 1 84 ? -12.898 3.080 15.998 1.00 97.94 84 PHE A O 1
ATOM 656 N N . TRP A 1 85 ? -12.108 1.244 17.002 1.00 98.38 85 TRP A N 1
ATOM 657 C CA . TRP A 1 85 ? -12.868 0.328 16.150 1.00 98.38 85 TRP A CA 1
ATOM 658 C C . TRP A 1 85 ? -14.383 0.556 16.251 1.00 98.38 85 TRP A C 1
ATOM 660 O O . TRP A 1 85 ? -15.059 0.617 15.225 1.00 98.38 85 TRP A O 1
ATOM 670 N N . GLY A 1 86 ? -14.921 0.703 17.466 1.00 98.00 86 GLY A N 1
ATOM 671 C CA . GLY A 1 86 ? -16.336 1.005 17.689 1.00 98.00 86 GLY A CA 1
ATOM 672 C C . GLY A 1 86 ? -16.757 2.335 17.060 1.00 98.00 86 GLY A C 1
ATOM 673 O O . GLY A 1 86 ? -17.793 2.401 16.399 1.00 98.00 86 GLY A O 1
ATOM 674 N N . PHE A 1 87 ? -15.916 3.366 17.187 1.00 97.56 87 PHE A N 1
ATOM 675 C CA . PHE A 1 87 ? -16.113 4.662 16.535 1.00 97.56 87 PHE A CA 1
ATOM 676 C C . PHE A 1 87 ? -16.230 4.532 15.008 1.00 97.56 87 PHE A C 1
ATOM 678 O O . PHE A 1 87 ? -17.177 5.068 14.427 1.00 97.56 87 PHE A O 1
ATOM 685 N N . LEU A 1 88 ? -15.313 3.792 14.373 1.00 97.81 88 LEU A N 1
ATOM 686 C CA . LEU A 1 88 ? -15.334 3.539 12.928 1.00 97.81 88 LEU A CA 1
ATOM 687 C C . LEU A 1 88 ? -16.546 2.697 12.515 1.00 97.81 88 LEU A C 1
ATOM 689 O O . LEU A 1 88 ? -17.179 2.972 11.497 1.00 97.81 88 LEU A O 1
ATOM 693 N N . ALA A 1 89 ? -16.894 1.677 13.304 1.00 97.62 89 ALA A N 1
ATOM 694 C CA . ALA A 1 89 ? -18.021 0.793 13.025 1.00 97.62 89 ALA A CA 1
ATOM 695 C C . ALA A 1 89 ? -19.352 1.548 13.025 1.00 97.62 89 ALA A C 1
ATOM 697 O O . ALA A 1 89 ? -20.128 1.396 12.082 1.00 97.62 89 ALA A O 1
ATOM 698 N N . ALA A 1 90 ? -19.563 2.428 14.008 1.00 97.19 90 ALA A N 1
ATOM 699 C CA . ALA A 1 90 ? -20.748 3.281 14.099 1.00 97.19 90 ALA A CA 1
ATOM 700 C C . ALA A 1 90 ? -20.923 4.224 12.892 1.00 97.19 90 ALA A C 1
ATOM 702 O O . ALA A 1 90 ? -22.024 4.705 12.649 1.00 97.19 90 ALA A O 1
ATOM 703 N N . ARG A 1 91 ? -19.851 4.473 12.130 1.00 95.81 91 ARG A N 1
ATOM 704 C CA . ARG A 1 91 ? -19.824 5.352 10.947 1.00 95.81 91 ARG A CA 1
ATOM 705 C C . ARG A 1 91 ? -19.780 4.599 9.621 1.00 95.81 91 ARG A C 1
ATOM 707 O O . ARG A 1 91 ? -19.645 5.219 8.576 1.00 95.81 91 ARG A O 1
ATOM 714 N N . GLY A 1 92 ? -19.806 3.265 9.643 1.00 96.19 92 GLY A N 1
ATOM 715 C CA . GLY A 1 92 ? -19.586 2.456 8.440 1.00 96.19 92 GLY A CA 1
ATOM 716 C C . GLY A 1 92 ? -18.142 2.478 7.913 1.00 96.19 92 GLY A C 1
ATOM 717 O O . GLY A 1 92 ? -17.860 1.838 6.913 1.00 96.19 92 GLY A O 1
ATOM 718 N N . ALA A 1 93 ? -17.203 3.126 8.609 1.00 96.94 93 ALA A N 1
ATOM 719 C CA . ALA A 1 93 ? -15.804 3.301 8.198 1.00 96.94 93 ALA A CA 1
ATOM 720 C C . ALA A 1 93 ? -14.871 2.152 8.633 1.00 96.94 93 ALA A C 1
ATOM 722 O O . ALA A 1 93 ? -13.655 2.210 8.472 1.00 96.94 93 ALA A O 1
ATOM 723 N N . HIS A 1 94 ? -15.419 1.084 9.213 1.00 96.50 94 HIS A N 1
ATOM 724 C CA . HIS A 1 94 ? -14.652 -0.064 9.705 1.00 96.50 94 HIS A CA 1
ATOM 725 C C . HIS A 1 94 ? -14.190 -1.022 8.594 1.00 96.50 94 HIS A C 1
ATOM 727 O O . HIS A 1 94 ? -13.408 -1.937 8.865 1.00 96.50 94 HIS A O 1
ATOM 733 N N . ASP A 1 95 ? -14.659 -0.842 7.354 1.00 95.62 95 ASP A N 1
ATOM 734 C CA . ASP A 1 95 ? -14.136 -1.559 6.188 1.00 95.62 95 ASP A CA 1
ATOM 735 C C . ASP A 1 95 ? -12.697 -1.133 5.837 1.00 95.62 95 ASP A C 1
ATOM 737 O O . ASP A 1 95 ? -11.941 -1.955 5.300 1.00 95.62 95 ASP A O 1
ATOM 741 N N . LEU A 1 96 ? -12.323 0.081 6.273 1.00 97.50 96 LEU A N 1
ATOM 742 C CA . LEU A 1 96 ? -11.063 0.789 6.075 1.00 97.50 96 LEU A CA 1
ATOM 743 C C . LEU A 1 96 ? -10.759 1.115 4.610 1.00 97.50 96 LEU A C 1
ATOM 745 O O . LEU A 1 96 ? -9.592 1.265 4.262 1.00 97.50 96 LEU A O 1
ATOM 749 N N . LEU A 1 97 ? -11.760 1.226 3.731 1.00 95.81 97 LEU A N 1
ATOM 750 C CA . LEU A 1 97 ? -11.513 1.412 2.293 1.00 95.81 97 LEU A CA 1
ATOM 751 C C . LEU A 1 97 ? -10.743 2.701 1.955 1.00 95.81 97 LEU A C 1
ATOM 753 O O . LEU A 1 97 ? -10.028 2.728 0.955 1.00 95.81 97 LEU A O 1
ATOM 757 N N . PHE A 1 98 ? -10.769 3.717 2.819 1.00 95.44 98 PHE A N 1
ATOM 758 C CA . PHE A 1 98 ? -9.900 4.898 2.705 1.00 95.44 98 PHE A CA 1
ATOM 759 C C . PHE A 1 98 ? -8.389 4.564 2.776 1.00 95.44 98 PHE A C 1
ATOM 761 O O . PHE A 1 98 ? -7.566 5.294 2.230 1.00 95.44 98 PHE A O 1
ATOM 768 N N . CYS A 1 99 ? -8.003 3.407 3.331 1.00 96.50 99 CYS A N 1
ATOM 769 C CA . CYS A 1 99 ? -6.632 2.877 3.305 1.00 96.50 99 CYS A CA 1
ATOM 770 C C . CYS A 1 99 ? -6.296 2.073 2.029 1.00 96.50 99 CYS A C 1
ATOM 772 O O . CYS A 1 99 ? -5.237 1.446 1.959 1.00 96.50 99 CYS A O 1
ATOM 774 N N . TYR A 1 100 ? -7.160 2.037 1.006 1.00 94.88 100 TYR A N 1
ATOM 775 C CA . TYR A 1 100 ? -6.924 1.249 -0.216 1.00 94.88 100 TYR A CA 1
ATOM 776 C C . TYR A 1 100 ? -5.593 1.587 -0.890 1.00 94.88 100 TYR A C 1
ATOM 778 O O . TYR A 1 100 ? -4.794 0.695 -1.185 1.00 94.88 100 TYR A O 1
ATOM 786 N N . ARG A 1 101 ? -5.325 2.884 -1.068 1.00 94.94 101 ARG A N 1
ATOM 787 C CA . ARG A 1 101 ? -4.091 3.389 -1.680 1.00 94.94 101 ARG A CA 1
ATOM 788 C C . ARG A 1 101 ? -2.850 2.997 -0.875 1.00 94.94 101 ARG A C 1
ATOM 790 O O . ARG A 1 101 ? -1.848 2.607 -1.468 1.00 94.94 101 ARG A O 1
ATOM 797 N N . TRP A 1 102 ? -2.946 3.017 0.455 1.00 95.69 102 TRP A N 1
ATOM 798 C CA . TRP A 1 102 ? -1.857 2.663 1.368 1.00 95.69 102 TRP A CA 1
ATOM 799 C C . TRP A 1 102 ? -1.397 1.223 1.153 1.00 95.69 102 TRP A C 1
ATOM 801 O O . TRP A 1 102 ? -0.210 0.956 0.985 1.00 95.69 102 TRP A O 1
ATOM 811 N N . LEU A 1 103 ? -2.354 0.293 1.113 1.00 94.19 103 LEU A N 1
ATOM 812 C CA . LEU A 1 103 ? -2.075 -1.134 0.974 1.00 94.19 103 LEU A CA 1
ATOM 813 C C . LEU A 1 103 ? -1.684 -1.518 -0.460 1.00 94.19 103 LEU A C 1
ATOM 815 O O . LEU A 1 103 ? -0.832 -2.391 -0.654 1.00 94.19 103 LEU A O 1
ATOM 819 N N . LEU A 1 104 ? -2.294 -0.879 -1.464 1.00 94.12 104 LEU A N 1
ATOM 820 C CA . LEU A 1 104 ? -1.978 -1.138 -2.868 1.00 94.12 104 LEU A CA 1
ATOM 821 C C . LEU A 1 104 ? -0.556 -0.676 -3.214 1.00 94.12 104 LEU A C 1
ATOM 823 O O . LEU A 1 104 ? 0.172 -1.421 -3.865 1.00 94.12 104 LEU A O 1
ATOM 827 N N . LEU A 1 105 ? -0.162 0.517 -2.753 1.00 94.38 105 LEU A N 1
ATOM 828 C CA . LEU A 1 105 ? 1.099 1.173 -3.122 1.00 94.38 105 LEU A CA 1
ATOM 829 C C . LEU A 1 105 ? 2.188 1.091 -2.042 1.00 94.38 105 LEU A C 1
ATOM 831 O O . LEU A 1 105 ? 3.172 1.818 -2.124 1.00 94.38 105 LEU A O 1
ATOM 835 N N . GLU A 1 106 ? 2.004 0.260 -1.014 1.00 93.12 106 GLU A N 1
ATOM 836 C CA . GLU A 1 106 ? 2.939 0.131 0.121 1.00 93.12 106 GLU A CA 1
ATOM 837 C C . GLU A 1 106 ? 3.345 1.472 0.733 1.00 93.12 106 GLU A C 1
ATOM 839 O O . GLU A 1 106 ? 4.514 1.730 0.996 1.00 93.12 106 GLU A O 1
ATOM 844 N N . LEU A 1 107 ? 2.352 2.339 0.936 1.00 94.88 107 LEU A N 1
ATOM 845 C CA . LEU A 1 107 ? 2.504 3.679 1.503 1.00 94.88 107 LEU A CA 1
ATOM 846 C C . LEU A 1 107 ? 3.403 4.640 0.703 1.00 94.88 107 LEU A C 1
ATOM 848 O O . LEU A 1 107 ? 3.691 5.732 1.185 1.00 94.88 107 LEU A O 1
ATOM 852 N N . LYS A 1 108 ? 3.791 4.315 -0.541 1.00 94.62 108 LYS A N 1
ATOM 853 C CA . LYS A 1 108 ? 4.673 5.157 -1.380 1.00 94.62 108 LYS A CA 1
ATOM 854 C C . LYS A 1 108 ? 4.246 6.628 -1.461 1.00 94.62 108 LYS A C 1
ATOM 856 O O . LYS A 1 108 ? 5.094 7.501 -1.665 1.00 94.62 108 LYS A O 1
ATOM 861 N N . ARG A 1 109 ? 2.939 6.880 -1.369 1.00 95.50 109 ARG A N 1
ATOM 862 C CA . ARG A 1 109 ? 2.309 8.197 -1.492 1.00 95.50 109 ARG A CA 1
ATOM 863 C C . ARG A 1 109 ? 1.867 8.813 -0.156 1.00 95.50 109 ARG A C 1
ATOM 865 O O . ARG A 1 109 ? 1.181 9.827 -0.183 1.00 95.50 109 ARG A O 1
ATOM 872 N N . GLU A 1 110 ? 2.211 8.207 0.980 1.00 95.31 110 GLU A N 1
ATOM 873 C CA . GLU A 1 110 ? 1.931 8.774 2.315 1.00 95.31 110 GLU A CA 1
ATOM 874 C C . GLU A 1 110 ? 3.160 9.442 2.940 1.00 95.31 110 GLU A C 1
ATOM 876 O O . GLU A 1 110 ? 3.072 10.036 4.009 1.00 95.31 110 GLU A O 1
ATOM 881 N N . PHE A 1 111 ? 4.309 9.339 2.272 1.00 94.62 111 PHE A N 1
ATOM 882 C CA . PHE A 1 111 ? 5.584 9.855 2.743 1.00 94.62 111 PHE A CA 1
ATOM 883 C C . PHE A 1 111 ? 6.257 10.696 1.660 1.00 94.62 111 PHE A C 1
ATOM 885 O O . PHE A 1 111 ? 6.046 10.484 0.459 1.00 94.62 111 PHE A O 1
ATOM 892 N N . ALA A 1 112 ? 7.115 11.622 2.094 1.00 95.94 112 ALA A N 1
ATOM 893 C CA . ALA A 1 112 ? 8.064 12.290 1.213 1.00 95.94 112 ALA A CA 1
ATOM 894 C C . ALA A 1 112 ? 8.947 11.258 0.492 1.00 95.94 112 ALA A C 1
ATOM 896 O O . ALA A 1 112 ? 9.085 10.121 0.943 1.00 95.94 112 ALA A O 1
ATOM 897 N N . PHE A 1 113 ? 9.530 11.638 -0.648 1.00 92.06 113 PHE A N 1
ATOM 898 C CA . PHE A 1 113 ? 10.201 10.691 -1.543 1.00 92.06 113 PHE A CA 1
ATOM 899 C C . PHE A 1 113 ? 11.243 9.813 -0.829 1.00 92.06 113 PHE A C 1
ATOM 901 O O . PHE A 1 113 ? 11.123 8.592 -0.892 1.00 92.06 113 PHE A O 1
ATOM 908 N N . GLU A 1 114 ? 12.167 10.424 -0.086 1.00 95.44 114 GLU A N 1
ATOM 909 C CA . GLU A 1 114 ? 13.224 9.729 0.666 1.00 95.44 114 GLU A CA 1
ATOM 910 C C . GLU A 1 114 ? 12.678 8.786 1.747 1.00 95.44 114 GLU A C 1
ATOM 912 O O . GLU A 1 114 ? 13.115 7.643 1.876 1.00 95.44 114 GLU A O 1
ATOM 917 N N . ASP A 1 115 ? 11.681 9.228 2.513 1.00 96.00 115 ASP A N 1
ATOM 918 C CA . ASP A 1 115 ? 11.078 8.405 3.566 1.00 96.00 115 ASP A CA 1
ATOM 919 C C . ASP A 1 115 ? 10.286 7.237 2.982 1.00 96.00 115 ASP A C 1
ATOM 921 O O . ASP A 1 115 ? 10.324 6.119 3.500 1.00 96.00 115 ASP A O 1
ATOM 925 N N . ALA A 1 116 ? 9.625 7.466 1.848 1.00 95.38 116 ALA A N 1
ATOM 926 C CA . ALA A 1 116 ? 8.958 6.412 1.114 1.00 95.38 116 ALA A CA 1
ATOM 927 C C . ALA A 1 116 ? 9.959 5.351 0.633 1.00 95.38 116 ALA A C 1
ATOM 929 O O . ALA A 1 116 ? 9.651 4.169 0.738 1.00 95.38 116 ALA A O 1
ATOM 930 N N . LEU A 1 117 ? 11.147 5.736 0.146 1.00 95.19 117 LEU A N 1
ATOM 931 C CA . LEU A 1 117 ? 12.182 4.769 -0.243 1.00 95.19 117 LEU A CA 1
ATOM 932 C C . LEU A 1 117 ? 12.582 3.879 0.939 1.00 95.19 117 LEU A C 1
ATOM 934 O O . LEU A 1 117 ? 12.556 2.660 0.798 1.00 95.19 117 LEU A O 1
ATOM 938 N N . ARG A 1 118 ? 12.815 4.455 2.125 1.00 94.12 118 ARG A N 1
ATOM 939 C CA . ARG A 1 118 ? 13.151 3.686 3.340 1.00 94.12 118 ARG A CA 1
ATOM 940 C C . ARG A 1 118 ? 12.056 2.690 3.727 1.00 94.12 118 ARG A C 1
ATOM 942 O O . ARG A 1 118 ? 12.334 1.532 4.040 1.00 94.12 118 ARG A O 1
ATOM 949 N N . VAL A 1 119 ? 10.791 3.117 3.695 1.00 93.31 119 VAL A N 1
ATOM 950 C CA . VAL A 1 119 ? 9.649 2.231 3.986 1.00 93.31 119 VAL A CA 1
ATOM 951 C C . VAL A 1 119 ? 9.567 1.095 2.964 1.00 93.31 119 VAL A C 1
ATOM 953 O O . VAL A 1 119 ? 9.334 -0.060 3.341 1.00 93.31 119 VAL A O 1
ATOM 956 N N . LEU A 1 120 ? 9.785 1.394 1.682 1.00 94.12 120 LEU A N 1
ATOM 957 C CA . LEU A 1 120 ? 9.768 0.402 0.610 1.00 94.12 120 LEU A CA 1
ATOM 958 C C . LEU A 1 120 ? 10.936 -0.578 0.718 1.00 94.12 120 LEU A C 1
ATOM 960 O O . LEU A 1 120 ? 10.707 -1.776 0.602 1.00 94.12 120 LEU A O 1
ATOM 964 N N . GLU A 1 121 ? 12.148 -0.125 1.030 1.00 92.31 121 GLU A N 1
ATOM 965 C CA . GLU A 1 121 ? 13.313 -0.989 1.260 1.00 92.31 121 GLU A CA 1
ATOM 966 C C . GLU A 1 121 ? 13.036 -2.034 2.348 1.00 92.31 121 GLU A C 1
ATOM 968 O O . GLU A 1 121 ? 13.231 -3.235 2.130 1.00 92.31 121 GLU A O 1
ATOM 973 N N . ILE A 1 122 ? 12.496 -1.610 3.496 1.00 90.75 122 ILE A N 1
ATOM 974 C CA . ILE A 1 122 ? 12.125 -2.510 4.603 1.00 90.75 122 ILE A CA 1
ATOM 975 C C . ILE A 1 122 ? 10.999 -3.465 4.178 1.00 90.75 122 ILE A C 1
ATOM 977 O O . ILE A 1 122 ? 10.994 -4.656 4.509 1.00 90.75 122 ILE A O 1
ATOM 981 N N . THR A 1 123 ? 10.015 -2.965 3.433 1.00 90.50 123 THR A N 1
ATOM 982 C CA . THR A 1 123 ? 8.849 -3.765 3.040 1.00 90.50 123 THR A CA 1
ATOM 983 C C . THR A 1 123 ? 9.208 -4.802 1.968 1.00 90.50 123 THR A C 1
ATOM 985 O O . THR A 1 123 ? 8.785 -5.962 2.053 1.00 90.50 123 THR A O 1
ATOM 988 N N . TRP A 1 124 ? 10.044 -4.432 0.999 1.00 91.38 124 TRP A N 1
ATOM 989 C CA . TRP A 1 124 ? 10.448 -5.269 -0.133 1.00 91.38 124 TRP A CA 1
ATOM 990 C C . TRP A 1 124 ? 11.493 -6.316 0.243 1.00 91.38 124 TRP A C 1
ATOM 992 O O . TRP A 1 124 ? 11.438 -7.433 -0.279 1.00 91.38 124 TRP A O 1
ATOM 1002 N N . SER A 1 125 ? 12.377 -6.004 1.194 1.00 87.88 125 SER A N 1
ATOM 1003 C CA . SER A 1 125 ? 13.399 -6.933 1.698 1.00 87.88 125 SER A CA 1
ATOM 1004 C C . SER A 1 125 ? 12.863 -7.980 2.683 1.00 87.88 125 SER A C 1
ATOM 1006 O O . SER A 1 125 ? 13.569 -8.929 3.021 1.00 87.88 125 SER A O 1
ATOM 1008 N N . SER A 1 126 ? 11.603 -7.872 3.120 1.00 84.75 126 SER A N 1
ATOM 1009 C CA . SER A 1 126 ? 11.056 -8.759 4.150 1.00 84.75 126 SER A CA 1
ATOM 1010 C C . SER A 1 126 ? 11.059 -10.238 3.762 1.00 84.75 126 SER A C 1
ATOM 1012 O O . SER A 1 126 ? 10.684 -10.609 2.638 1.00 84.75 126 SER A O 1
ATOM 1014 N N . LEU A 1 127 ? 11.315 -11.094 4.752 1.00 75.12 127 LEU A N 1
ATOM 1015 C CA . LEU A 1 127 ? 11.147 -12.542 4.662 1.00 75.12 127 LEU A CA 1
ATOM 1016 C C . LEU A 1 127 ? 10.351 -13.063 5.878 1.00 75.12 127 LEU A C 1
ATOM 1018 O O . LEU A 1 127 ? 10.641 -12.652 6.999 1.00 75.12 127 LEU A O 1
ATOM 1022 N N . PRO A 1 128 ? 9.354 -13.949 5.688 1.00 75.50 128 PRO A N 1
ATOM 1023 C CA . PRO A 1 128 ? 8.821 -14.405 4.404 1.00 75.50 128 PRO A CA 1
ATOM 1024 C C . PRO A 1 128 ? 8.099 -13.279 3.624 1.00 75.50 128 PRO A C 1
ATOM 1026 O O . PRO A 1 128 ? 7.825 -12.204 4.173 1.00 75.50 128 PRO A O 1
ATOM 1029 N N . PRO A 1 129 ? 7.791 -13.493 2.330 1.00 66.81 129 PRO A N 1
ATOM 1030 C CA . PRO A 1 129 ? 7.056 -12.525 1.525 1.00 66.81 129 PRO A CA 1
ATOM 1031 C C . PRO A 1 129 ? 5.672 -12.208 2.106 1.00 66.81 129 PRO A C 1
ATOM 1033 O O . PRO A 1 129 ? 4.882 -13.114 2.363 1.00 66.81 129 PRO A O 1
ATOM 1036 N N . GLY A 1 130 ? 5.375 -10.916 2.289 1.00 66.56 130 GLY A N 1
ATOM 1037 C CA . GLY A 1 130 ? 4.089 -10.429 2.813 1.00 66.56 130 GLY A CA 1
ATOM 1038 C C . GLY A 1 130 ? 4.161 -9.533 4.056 1.00 66.56 130 GLY A C 1
ATOM 1039 O O . GLY A 1 130 ? 3.098 -9.236 4.590 1.00 66.56 130 GLY A O 1
ATOM 1040 N N . ASN A 1 131 ? 5.371 -9.149 4.492 1.00 66.50 131 ASN A N 1
ATOM 1041 C CA . ASN A 1 131 ? 5.727 -8.360 5.682 1.00 66.50 131 ASN A CA 1
ATOM 1042 C C . ASN A 1 131 ? 4.554 -7.851 6.552 1.00 66.50 131 ASN A C 1
ATOM 1044 O O . ASN A 1 131 ? 3.849 -6.929 6.128 1.0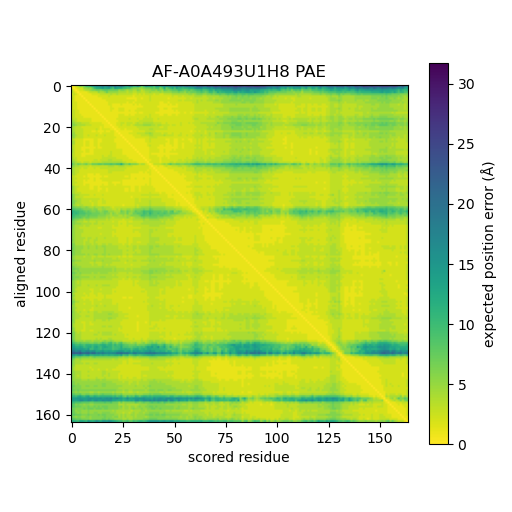0 66.50 131 ASN A O 1
ATOM 1048 N N . PRO A 1 132 ? 4.378 -8.326 7.802 1.00 80.44 132 PRO A N 1
ATOM 1049 C CA . PRO A 1 132 ? 3.425 -7.693 8.709 1.00 80.44 132 PRO A CA 1
ATOM 1050 C C . PRO A 1 132 ? 3.789 -6.230 9.027 1.00 80.44 132 PRO A C 1
ATOM 1052 O O . PRO A 1 132 ? 2.903 -5.483 9.430 1.00 80.44 132 PRO A O 1
ATOM 1055 N N . PHE A 1 133 ? 5.041 -5.801 8.808 1.00 88.00 133 PHE A N 1
ATOM 1056 C CA . PHE A 1 133 ? 5.498 -4.422 9.013 1.00 88.00 133 PHE A CA 1
ATOM 1057 C C . PHE A 1 133 ? 4.589 -3.396 8.342 1.00 88.00 133 PHE A C 1
ATOM 1059 O O . PHE A 1 133 ? 4.140 -2.482 9.020 1.00 88.00 133 PHE A O 1
ATOM 1066 N N . LEU A 1 134 ? 4.233 -3.584 7.063 1.00 91.88 134 LEU A N 1
ATOM 1067 C CA . LEU A 1 134 ? 3.346 -2.655 6.353 1.00 91.88 134 LEU A CA 1
ATOM 1068 C C . LEU A 1 134 ? 2.022 -2.462 7.106 1.00 91.88 134 LEU A C 1
ATOM 1070 O O . LEU A 1 134 ? 1.562 -1.341 7.287 1.00 91.88 134 LEU A O 1
ATOM 1074 N N . LEU A 1 135 ? 1.431 -3.557 7.595 1.00 94.25 135 LEU A N 1
ATOM 1075 C CA . LEU A 1 135 ? 0.177 -3.509 8.347 1.00 94.25 135 LEU A CA 1
ATOM 1076 C C . LEU A 1 135 ? 0.342 -2.820 9.706 1.00 94.25 135 LEU A C 1
ATOM 1078 O O . LEU A 1 135 ? -0.577 -2.132 10.145 1.00 94.25 135 LEU A O 1
ATOM 1082 N N . PHE A 1 136 ? 1.492 -2.986 10.363 1.00 94.62 136 PHE A N 1
ATOM 1083 C CA . PHE A 1 136 ? 1.802 -2.290 11.611 1.00 94.62 136 PHE A CA 1
ATOM 1084 C C . PHE A 1 136 ? 2.061 -0.797 11.401 1.00 94.62 136 PHE A C 1
ATOM 1086 O O . PHE A 1 136 ? 1.607 -0.007 12.221 1.00 94.62 136 PHE A O 1
ATOM 1093 N N . VAL A 1 137 ? 2.699 -0.394 10.299 1.00 95.19 137 VAL A N 1
ATOM 1094 C CA . VAL A 1 137 ? 2.842 1.025 9.942 1.00 95.19 137 VAL A CA 1
ATOM 1095 C C . VAL A 1 137 ? 1.469 1.634 9.652 1.00 95.19 137 VAL A C 1
ATOM 1097 O O . VAL A 1 137 ? 1.141 2.672 10.218 1.00 95.19 137 VAL A O 1
ATOM 1100 N N . CYS A 1 138 ? 0.612 0.958 8.873 1.00 96.50 138 CYS A N 1
ATOM 1101 C CA . CYS A 1 138 ? -0.768 1.410 8.663 1.00 96.50 138 CYS A CA 1
ATOM 1102 C C . CYS A 1 138 ? -1.539 1.541 9.986 1.00 96.50 138 CYS A C 1
ATOM 1104 O O . CYS A 1 138 ? -2.244 2.526 10.190 1.00 96.50 138 CYS A O 1
ATOM 1106 N N . LEU A 1 139 ? -1.409 0.565 10.893 1.00 97.81 139 LEU A N 1
ATOM 1107 C CA . LEU A 1 139 ? -2.022 0.633 12.220 1.00 97.81 139 LEU A CA 1
ATOM 1108 C C . LEU A 1 139 ? -1.502 1.837 13.014 1.00 97.81 139 LEU A C 1
ATOM 1110 O O . LEU A 1 139 ? -2.306 2.564 13.585 1.00 97.81 139 LEU A O 1
ATOM 1114 N N . ALA A 1 140 ? -0.187 2.058 13.041 1.00 97.31 140 ALA A N 1
ATOM 1115 C CA . ALA A 1 140 ? 0.416 3.181 13.750 1.00 97.31 140 ALA A CA 1
ATOM 1116 C C . ALA A 1 140 ? -0.107 4.522 13.215 1.00 97.31 140 ALA A C 1
ATOM 1118 O O . ALA A 1 140 ? -0.559 5.348 14.000 1.00 97.31 140 ALA A O 1
ATOM 1119 N N . MET A 1 141 ? -0.156 4.695 11.890 1.00 97.25 141 MET A N 1
ATOM 1120 C CA . MET A 1 141 ? -0.711 5.897 11.256 1.00 97.25 141 MET A CA 1
ATOM 1121 C C . MET A 1 141 ? -2.184 6.131 11.626 1.00 97.25 141 MET A C 1
ATOM 1123 O O . MET A 1 141 ? -2.579 7.261 11.899 1.00 97.25 141 MET A O 1
ATOM 1127 N N . LEU A 1 142 ? -3.000 5.072 11.674 1.00 97.75 142 LEU A N 1
ATOM 1128 C CA . LEU A 1 142 ? -4.399 5.169 12.107 1.00 97.75 142 LEU A CA 1
ATOM 1129 C C . LEU A 1 142 ? -4.514 5.582 13.579 1.00 97.75 142 LEU A C 1
ATOM 1131 O O . LEU A 1 142 ? -5.306 6.459 13.919 1.00 97.75 142 LEU A O 1
ATOM 1135 N N . LEU A 1 143 ? -3.726 4.951 14.454 1.00 97.56 143 LEU A N 1
ATOM 1136 C CA . LEU A 1 143 ? -3.756 5.214 15.892 1.00 97.56 143 LEU A CA 1
ATOM 1137 C C . LEU A 1 143 ? -3.200 6.591 16.253 1.00 97.56 143 LEU A C 1
ATOM 1139 O O . LEU A 1 143 ? -3.647 7.158 17.249 1.00 97.56 143 LEU A O 1
ATOM 1143 N N . GLU A 1 144 ? -2.281 7.132 15.458 1.00 97.38 144 GLU A N 1
ATOM 1144 C CA . GLU A 1 144 ? -1.780 8.501 15.600 1.00 97.38 144 GLU A CA 1
ATOM 1145 C C . GLU A 1 144 ? -2.905 9.523 15.384 1.00 97.38 144 GLU A C 1
ATOM 1147 O O . GLU A 1 144 ? -3.054 10.482 16.136 1.00 97.38 144 GLU A O 1
ATOM 1152 N N . GLN A 1 145 ? -3.780 9.272 14.407 1.00 95.94 145 GLN A N 1
ATOM 1153 C CA . GLN A 1 145 ? -4.885 10.172 14.062 1.00 95.94 145 GLN A CA 1
ATOM 1154 C C . GLN A 1 145 ? -6.160 9.934 14.891 1.00 95.94 145 GLN A C 1
ATOM 1156 O O . GLN A 1 145 ? -7.123 10.698 14.777 1.00 95.94 145 GLN A O 1
ATOM 1161 N N . ARG A 1 146 ? -6.188 8.903 15.750 1.00 95.81 146 ARG A N 1
ATOM 1162 C CA . ARG A 1 146 ? -7.408 8.457 16.451 1.00 95.81 146 ARG A CA 1
ATOM 1163 C C . ARG A 1 146 ? -8.076 9.564 17.265 1.00 95.81 146 ARG A C 1
ATOM 1165 O O . ARG A 1 146 ? -9.290 9.723 17.199 1.00 95.81 146 ARG A O 1
ATOM 1172 N N . ALA A 1 147 ? -7.290 10.342 18.011 1.00 96.06 147 ALA A N 1
ATOM 1173 C CA . ALA A 1 147 ? -7.818 11.359 18.916 1.00 96.06 147 ALA A CA 1
ATOM 1174 C C . ALA A 1 147 ? -8.468 12.505 18.132 1.00 96.06 147 ALA A C 1
ATOM 1176 O O . ALA A 1 147 ? -9.575 12.926 18.461 1.00 96.06 147 ALA A O 1
ATOM 1177 N N . ALA A 1 148 ? -7.818 12.949 17.052 1.00 95.38 148 ALA A N 1
ATOM 1178 C CA . ALA A 1 148 ? -8.335 13.995 16.176 1.00 95.38 148 ALA A CA 1
ATOM 1179 C C . ALA A 1 148 ? -9.639 13.568 15.483 1.00 95.38 148 ALA A C 1
ATOM 1181 O O . ALA A 1 148 ? -10.606 14.329 15.456 1.00 95.38 148 ALA A O 1
ATOM 1182 N N . LEU A 1 149 ? -9.693 12.334 14.974 1.00 94.88 149 LEU A N 1
ATOM 1183 C CA . LEU A 1 149 ? -10.888 11.786 14.327 1.00 94.88 149 LEU A CA 1
ATOM 1184 C C . LEU A 1 149 ? -12.063 11.658 15.299 1.00 94.88 149 LEU A C 1
ATOM 1186 O O . LEU A 1 149 ? -13.179 12.082 14.994 1.00 94.88 149 LEU A O 1
ATOM 1190 N N . MET A 1 150 ? -11.811 11.099 16.484 1.00 95.19 150 MET A N 1
ATOM 1191 C CA . MET A 1 150 ? -12.849 10.895 17.492 1.00 95.19 150 MET A CA 1
ATOM 1192 C C . MET A 1 150 ? -13.372 12.213 18.065 1.00 95.19 150 MET A C 1
ATOM 1194 O O . MET A 1 150 ? -14.569 12.314 18.323 1.00 95.19 150 MET A O 1
ATOM 1198 N N . ALA A 1 151 ? -12.511 13.225 18.213 1.00 94.81 151 ALA A N 1
ATOM 1199 C CA . ALA A 1 151 ? -12.910 14.556 18.661 1.00 94.81 151 ALA A CA 1
ATOM 1200 C C . ALA A 1 151 ? -13.780 15.293 17.630 1.00 94.81 151 ALA A C 1
ATOM 1202 O O . ALA A 1 151 ? -14.724 15.978 18.011 1.00 94.81 151 ALA A O 1
ATOM 1203 N N . ARG A 1 152 ? -13.492 15.138 16.329 1.00 91.38 152 ARG A N 1
ATOM 1204 C CA . ARG A 1 152 ? -14.303 15.731 15.251 1.00 91.38 152 ARG A CA 1
ATOM 1205 C C . ARG A 1 152 ? -15.691 15.105 15.147 1.00 91.38 152 ARG A C 1
ATOM 1207 O O . ARG A 1 152 ? -16.648 15.804 14.843 1.00 91.38 152 ARG A O 1
ATOM 1214 N N . GLY A 1 153 ? -15.802 13.799 15.392 1.00 84.00 153 GLY A N 1
ATOM 1215 C CA . GLY A 1 153 ? -17.090 13.105 15.396 1.00 84.00 153 GLY A CA 1
ATOM 1216 C C . GLY A 1 153 ? -17.717 12.885 14.013 1.00 84.00 153 GLY A C 1
ATOM 1217 O O . GLY A 1 153 ? -18.888 12.513 13.959 1.00 84.00 153 GLY A O 1
ATOM 1218 N N . GLY A 1 154 ? -16.950 13.040 12.933 1.00 87.25 154 GLY A N 1
ATOM 1219 C CA . GLY A 1 154 ? -17.439 13.079 11.553 1.00 87.25 154 GLY A CA 1
ATOM 1220 C C . GLY A 1 154 ? -17.966 11.783 10.948 1.00 87.25 154 GLY A C 1
ATOM 1221 O O . GLY A 1 154 ? -17.762 10.717 11.516 1.00 87.25 154 GLY A O 1
ATOM 1222 N N . ASP A 1 155 ? -18.646 11.844 9.806 1.00 91.75 155 ASP A N 1
ATOM 1223 C CA . ASP A 1 155 ? -19.171 10.661 9.104 1.00 91.75 155 ASP A CA 1
ATOM 1224 C C . ASP A 1 155 ? -18.088 9.893 8.306 1.00 91.75 155 ASP A C 1
ATOM 1226 O O . ASP A 1 155 ? -16.892 10.175 8.413 1.00 91.75 155 ASP A O 1
ATOM 1230 N N . TYR A 1 156 ? -18.479 8.885 7.513 1.00 93.88 156 TYR A N 1
ATOM 1231 C CA . TYR A 1 156 ? -17.531 8.134 6.677 1.00 93.88 156 TYR A CA 1
ATOM 1232 C C . TYR A 1 156 ? -16.698 9.045 5.763 1.00 93.88 156 TYR A C 1
ATOM 1234 O O . TYR A 1 156 ? -15.486 8.854 5.648 1.00 93.88 156 TYR A O 1
ATOM 1242 N N . ASN A 1 157 ? -17.335 10.014 5.102 1.00 92.75 157 ASN A N 1
ATOM 1243 C CA . ASN A 1 157 ? -16.667 10.868 4.127 1.00 92.75 157 ASN A CA 1
ATOM 1244 C C . ASN A 1 157 ? -15.659 11.776 4.821 1.00 92.75 157 ASN A C 1
ATOM 1246 O O . ASN A 1 157 ? -14.551 11.946 4.325 1.00 92.75 157 ASN A O 1
ATOM 1250 N N . GLU A 1 158 ? -16.003 12.308 5.991 1.00 92.38 158 GLU A N 1
ATOM 1251 C CA . GLU A 1 158 ? -15.089 13.131 6.782 1.00 92.38 158 GLU A CA 1
ATOM 1252 C C . GLU A 1 158 ? -13.891 12.328 7.303 1.00 92.38 158 GLU A C 1
ATOM 1254 O O . GLU A 1 158 ? -12.760 12.818 7.264 1.00 92.38 158 GLU A O 1
ATOM 1259 N N . VAL A 1 159 ? -14.102 11.070 7.711 1.00 92.81 159 VAL A N 1
ATOM 1260 C CA . VAL A 1 159 ? -12.999 10.156 8.049 1.00 92.81 159 VAL A CA 1
ATOM 1261 C C . VAL A 1 159 ? -12.112 9.904 6.829 1.00 92.81 159 VAL A C 1
ATOM 1263 O O . VAL A 1 159 ? -10.892 9.980 6.945 1.00 92.81 159 VAL A O 1
ATOM 1266 N N . ALA A 1 160 ? -12.696 9.628 5.661 1.00 92.00 160 ALA A N 1
ATOM 1267 C CA . ALA A 1 160 ? -11.937 9.369 4.441 1.00 92.00 160 ALA A CA 1
ATOM 1268 C C . ALA A 1 160 ? -11.136 10.600 3.982 1.00 92.00 160 ALA A C 1
ATOM 1270 O O . ALA A 1 160 ? -9.958 10.474 3.653 1.00 92.00 160 ALA A O 1
ATOM 1271 N N . MET A 1 161 ? -11.743 11.792 4.020 1.00 91.69 161 MET A N 1
ATOM 1272 C CA . MET A 1 161 ? -11.092 13.058 3.666 1.00 91.69 161 MET A CA 1
ATOM 1273 C C . MET A 1 161 ? -9.930 13.410 4.596 1.00 91.69 161 MET A C 1
ATOM 1275 O O . MET A 1 161 ? -8.987 14.050 4.157 1.00 91.69 161 MET A O 1
ATOM 1279 N N . HIS A 1 162 ? -9.948 12.979 5.861 1.00 91.56 162 HIS A N 1
ATOM 1280 C CA . HIS A 1 162 ? -8.827 13.212 6.781 1.00 91.56 162 HIS A CA 1
ATOM 1281 C C . HIS A 1 162 ? -7.518 12.541 6.322 1.00 91.56 162 HIS A C 1
ATOM 1283 O O . HIS A 1 162 ? -6.438 12.981 6.706 1.00 91.56 162 HIS A O 1
ATOM 1289 N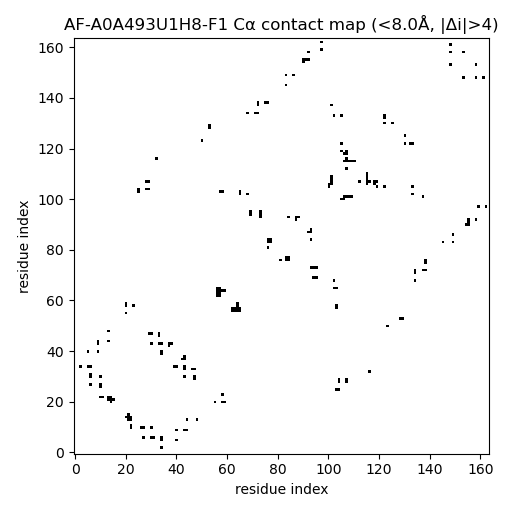 N . PHE A 1 163 ? -7.601 11.483 5.509 1.00 88.75 163 PHE A N 1
ATOM 1290 C CA . PHE A 1 163 ? -6.449 10.716 5.014 1.00 88.75 163 PHE A CA 1
ATOM 1291 C C . PHE A 1 163 ? -6.141 10.948 3.519 1.00 88.75 163 PHE A C 1
ATOM 1293 O O . PHE A 1 163 ? -5.373 10.185 2.913 1.00 88.75 163 PHE A O 1
ATOM 1300 N N . HIS A 1 164 ? -6.751 11.963 2.903 1.00 81.12 164 HIS A N 1
ATOM 1301 C CA . HIS A 1 164 ? -6.556 12.345 1.501 1.00 81.12 164 HIS A CA 1
ATOM 1302 C C . HIS A 1 164 ? -5.987 13.755 1.389 1.00 81.12 164 HIS A C 1
ATOM 1304 O O . HIS A 1 164 ? -5.095 13.916 0.526 1.00 81.12 164 HIS A O 1
#

Sequence (164 aa):
HPHLAALQALLTTFALGHPRLSYCQGMSDVAAPLLAVLDDEAQAFLCFCSLMRRLAPRFRPGGRGLARAFAHLRRLVRRADPQFWGFLAARGAHDLLFCYRWLLLELKREFAFEDALRVLEITWSSLPPGNPFLLFVCLAMLLEQRAALMARGGDYNEVAMHFH

Radius of gyration: 17.31 Å; Cα contacts (8 Å, |Δi|>4): 124; chains: 1; bounding box: 40×30×44 Å

pLDDT: mean 92.89, std 6.36, range [59.59, 98.38]

Organism: Anas platyrhynchos platyrhynchos (NCBI:txid8840)